Protein AF-A0A944AUF2-F1 (afdb_monomer)

Nearest PDB structures (foldseek):
  3ldc-assembly1_A  TM=7.788E-01  e=3.600E+00  Methanothermobacter thermautotrophicus str. Delta H
  3ldc-assembly1_A-3  TM=7.788E-01  e=3.600E+00  Methanothermobacter thermautotrophicus str. Delta H
  4hz3-assembly1_B  TM=7.803E-01  e=3.816E+00  Methanothermobacter thermautotrophicus str. Delta H
  6u6h-assembly1_A  TM=5.351E-01  e=3.397E+00  Methanothermobacter thermautotrophicus
  3ous-assembly1_A  TM=4.963E-01  e=3.023E+00  Methanothermobacter thermautotrophicus str. Delta H

Secondary structure (DSSP, 8-state):
------TTTGGGTHHHHHHHHHHHHHHHH---HHHHHHHHHTSHHHHHHT-GGG-GGGS-HHHHHHHHHT-

Solvent-accessible surface area (backbone atoms only — not comparable to full-atom values): 4203 Å² total; per-residue (Å²): 132,91,80,78,83,39,70,91,54,46,72,76,54,45,65,62,52,51,54,50,34,22,52,50,41,27,73,77,67,72,47,53,62,67,57,29,46,56,53,44,74,73,32,72,52,40,59,35,42,74,30,53,92,66,49,44,70,74,54,53,49,67,60,51,45,54,48,58,76,71,111

pLDDT: mean 96.22, std 6.44, range [54.84, 98.5]

Radius of gyration: 12.27 Å; Cα contacts (8 Å, |Δi|>4): 68; chains: 1; bounding box: 27×20×38 Å

Sequence (71 aa):
MNRDITQQNLYILLPGKINSLAKLIVQNQGKSFFDAINMIYNSKTYKLLETESSKYWTYGPVALYESLMSE

Mean predicted aligned error: 2.6 Å

Foldseek 3Di:
DDPDDDLVCLVVLVVVLQQLLLVVCCVPPVDDSVVSSVLLVPAPLNVLSSHVVSVSVVDDSVVSNVVSVVD

Structure (mmCIF, N/CA/C/O backbone):
data_AF-A0A944AUF2-F1
#
_entry.id   AF-A0A944AUF2-F1
#
loop_
_atom_site.group_PDB
_atom_site.id
_atom_site.type_symbol
_atom_site.label_atom_id
_atom_site.label_alt_id
_atom_site.label_comp_id
_atom_site.label_asym_id
_atom_site.label_entity_id
_atom_site.label_seq_id
_atom_site.pdbx_PDB_ins_code
_atom_site.Cartn_x
_atom_site.Cartn_y
_atom_site.Cartn_z
_atom_site.occupancy
_atom_site.B_iso_or_equiv
_atom_site.auth_seq_id
_atom_site.auth_comp_id
_atom_site.auth_asym_id
_atom_site.auth_atom_id
_atom_site.pdbx_PDB_model_num
ATOM 1 N N . MET A 1 1 ? 4.687 1.638 -28.958 1.00 54.84 1 MET A N 1
ATOM 2 C CA . MET A 1 1 ? 4.843 2.461 -27.739 1.00 54.84 1 MET A CA 1
ATOM 3 C C . MET A 1 1 ? 5.024 1.503 -26.581 1.00 54.84 1 MET A C 1
ATOM 5 O O . MET A 1 1 ? 4.121 0.705 -26.359 1.00 54.84 1 MET A O 1
ATOM 9 N N . ASN A 1 2 ? 6.189 1.504 -25.935 1.00 66.62 2 ASN A N 1
ATOM 10 C CA . ASN A 1 2 ? 6.425 0.618 -24.801 1.00 66.62 2 ASN A CA 1
ATOM 11 C C . ASN A 1 2 ? 5.626 1.153 -23.598 1.00 66.62 2 ASN A C 1
ATOM 13 O O . ASN A 1 2 ? 5.751 2.334 -23.281 1.00 66.62 2 ASN A O 1
ATOM 17 N N . ARG A 1 3 ? 4.727 0.345 -23.021 1.00 84.56 3 ARG A N 1
ATOM 18 C CA . ARG A 1 3 ? 3.793 0.756 -21.945 1.00 84.56 3 ARG A CA 1
ATOM 19 C C . ARG A 1 3 ? 4.111 0.068 -20.616 1.00 84.56 3 ARG A C 1
ATOM 21 O O . ARG A 1 3 ? 3.220 -0.123 -19.792 1.00 84.56 3 ARG A O 1
ATOM 28 N N . ASP A 1 4 ? 5.362 -0.327 -20.437 1.00 94.06 4 ASP A N 1
ATOM 29 C CA . ASP A 1 4 ? 5.791 -1.023 -19.234 1.00 94.06 4 ASP A CA 1
ATOM 30 C C . ASP A 1 4 ? 5.592 -0.134 -18.006 1.00 94.06 4 ASP A C 1
ATOM 32 O O . ASP A 1 4 ? 5.895 1.065 -18.020 1.00 94.06 4 ASP A O 1
ATOM 36 N N . ILE A 1 5 ? 5.071 -0.732 -16.938 1.00 95.75 5 ILE A N 1
ATOM 37 C CA . ILE A 1 5 ? 5.064 -0.096 -15.627 1.00 95.75 5 ILE A CA 1
ATOM 38 C C . ILE A 1 5 ? 6.472 -0.228 -15.053 1.00 95.75 5 ILE A C 1
ATOM 40 O O . ILE A 1 5 ? 7.007 -1.329 -14.946 1.00 95.75 5 ILE A O 1
ATOM 44 N N . THR A 1 6 ? 7.072 0.907 -14.714 1.00 97.19 6 THR A N 1
ATOM 45 C CA . THR A 1 6 ? 8.404 1.022 -14.125 1.00 97.19 6 THR A CA 1
ATOM 46 C C . THR A 1 6 ? 8.320 1.832 -12.836 1.00 97.19 6 THR A C 1
ATOM 48 O O . THR A 1 6 ? 7.325 2.511 -12.564 1.00 97.19 6 THR A O 1
ATOM 51 N N . GLN A 1 7 ? 9.389 1.827 -12.038 1.00 98.00 7 GLN A N 1
ATOM 52 C CA . GLN A 1 7 ? 9.441 2.638 -10.819 1.00 98.00 7 GLN A CA 1
ATOM 53 C C . GLN A 1 7 ? 9.191 4.133 -11.096 1.00 98.00 7 GLN A C 1
ATOM 55 O O . GLN A 1 7 ? 8.649 4.839 -10.249 1.00 98.00 7 GLN A O 1
ATOM 60 N N . GLN A 1 8 ? 9.540 4.613 -12.295 1.00 97.06 8 GLN A N 1
ATOM 61 C CA . GLN A 1 8 ? 9.364 6.007 -12.701 1.00 97.06 8 GLN A CA 1
ATOM 62 C C . GLN A 1 8 ? 7.920 6.373 -13.056 1.00 97.06 8 GLN A C 1
ATOM 64 O O . GLN A 1 8 ? 7.637 7.560 -13.130 1.00 97.06 8 GLN A O 1
ATOM 69 N N . ASN A 1 9 ? 7.019 5.417 -13.308 1.00 96.81 9 ASN A N 1
ATOM 70 C CA . ASN A 1 9 ? 5.632 5.715 -13.700 1.00 96.81 9 ASN A CA 1
ATOM 71 C C . ASN A 1 9 ? 4.572 5.048 -12.808 1.00 96.81 9 ASN A C 1
ATOM 73 O O . ASN A 1 9 ? 3.392 5.383 -12.909 1.00 96.81 9 ASN A O 1
ATOM 77 N N . LEU A 1 10 ? 4.984 4.173 -11.888 1.00 97.62 10 LEU A N 1
ATOM 78 C CA . LEU A 1 10 ? 4.091 3.475 -10.967 1.00 97.62 10 LEU A CA 1
ATOM 79 C C . LEU A 1 10 ? 3.209 4.426 -10.140 1.00 97.62 10 LEU A C 1
ATOM 81 O O . LEU A 1 10 ? 2.041 4.122 -9.891 1.00 97.62 10 LEU A O 1
ATOM 85 N N . TYR A 1 11 ? 3.724 5.604 -9.774 1.00 97.06 11 TYR A N 1
ATOM 86 C CA . TYR A 1 11 ? 2.986 6.600 -8.989 1.00 97.06 11 TYR A CA 1
ATOM 87 C C . TYR A 1 11 ? 1.640 7.003 -9.618 1.00 97.06 11 TYR A C 1
ATOM 89 O O . TYR A 1 11 ? 0.719 7.382 -8.898 1.00 97.06 11 TYR A O 1
ATOM 97 N N . ILE A 1 12 ? 1.490 6.867 -10.941 1.00 97.62 12 ILE A N 1
ATOM 98 C CA . ILE A 1 12 ? 0.254 7.172 -11.675 1.00 97.62 12 ILE A CA 1
ATOM 99 C C . ILE A 1 12 ? -0.897 6.247 -11.239 1.00 97.62 12 ILE A C 1
ATOM 101 O O . ILE A 1 12 ? -2.057 6.657 -11.232 1.00 97.62 12 ILE A O 1
ATOM 105 N N . LEU A 1 13 ? -0.593 5.006 -10.843 1.00 96.94 13 LEU A N 1
ATOM 106 C CA . LEU A 1 13 ? -1.593 4.012 -10.437 1.00 96.94 13 LEU A CA 1
ATOM 107 C C . LEU A 1 13 ? -2.018 4.156 -8.968 1.00 96.94 13 LEU A C 1
ATOM 109 O O . LEU A 1 13 ? -3.118 3.735 -8.595 1.00 96.94 13 LEU A O 1
ATOM 113 N N . LEU A 1 14 ? -1.153 4.727 -8.126 1.00 97.88 14 LEU A N 1
ATOM 114 C CA . LEU A 1 14 ? -1.307 4.704 -6.670 1.00 97.88 14 LEU A CA 1
ATOM 115 C C . LEU A 1 14 ? -2.588 5.390 -6.165 1.00 97.88 14 LEU A C 1
ATOM 117 O O . LEU A 1 14 ? -3.263 4.782 -5.334 1.00 97.88 14 LEU A O 1
ATOM 121 N N . PRO A 1 15 ? -3.019 6.568 -6.667 1.00 97.94 15 PRO A N 1
ATOM 122 C CA . PRO A 1 15 ? -4.232 7.219 -6.164 1.00 97.94 15 PRO A CA 1
ATOM 123 C C . PRO A 1 15 ? -5.484 6.337 -6.268 1.00 97.94 15 PRO A C 1
ATOM 125 O O . PRO A 1 15 ? -6.272 6.243 -5.326 1.00 97.94 15 PRO A O 1
ATOM 128 N N . GLY A 1 16 ? -5.645 5.624 -7.390 1.00 98.06 16 GLY A N 1
ATOM 129 C CA . GLY A 1 16 ? -6.769 4.707 -7.598 1.00 98.06 16 GLY A CA 1
ATOM 130 C C . GLY A 1 16 ? -6.713 3.482 -6.681 1.00 98.06 16 GLY A C 1
ATOM 131 O O . GLY 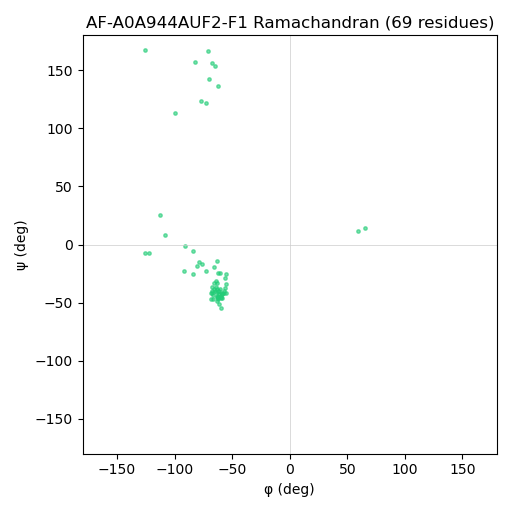A 1 16 ? -7.741 3.068 -6.132 1.00 98.06 16 GLY A O 1
ATOM 132 N N . LYS A 1 17 ? -5.509 2.934 -6.468 1.00 97.69 17 LYS A N 1
ATOM 133 C CA . LYS A 1 17 ? -5.261 1.814 -5.544 1.00 97.69 17 LYS A CA 1
ATOM 134 C C . LYS A 1 17 ? -5.622 2.198 -4.110 1.00 97.69 17 LYS A C 1
ATOM 136 O O . LYS A 1 17 ? -6.414 1.507 -3.474 1.00 97.69 17 LYS A O 1
ATOM 141 N N . ILE A 1 18 ? -5.094 3.328 -3.642 1.00 98.25 18 ILE A N 1
ATOM 142 C CA . ILE A 1 18 ? -5.268 3.827 -2.275 1.00 98.25 18 ILE A CA 1
ATOM 143 C C . ILE A 1 18 ? -6.739 4.145 -2.002 1.00 98.25 18 ILE A C 1
ATOM 145 O O . ILE A 1 18 ? -7.274 3.705 -0.992 1.00 98.25 18 ILE A O 1
ATOM 149 N N . ASN A 1 19 ? -7.430 4.823 -2.925 1.00 98.38 19 ASN A N 1
ATOM 150 C CA . ASN A 1 19 ? -8.864 5.093 -2.790 1.00 98.38 19 ASN A CA 1
ATOM 151 C C . ASN A 1 19 ? -9.692 3.803 -2.676 1.00 98.38 19 ASN A C 1
ATOM 153 O O . ASN A 1 19 ? -10.604 3.716 -1.856 1.00 98.38 19 ASN A O 1
ATOM 157 N N . SER A 1 20 ? -9.372 2.789 -3.483 1.00 98.06 20 SER A N 1
ATOM 158 C CA . SER A 1 20 ? -10.088 1.508 -3.455 1.00 98.06 20 SER A CA 1
ATOM 159 C C . SER A 1 20 ? -9.846 0.750 -2.147 1.00 98.06 20 SER A C 1
ATOM 161 O O . SER A 1 20 ? -10.787 0.230 -1.554 1.00 98.06 20 SER A O 1
ATOM 163 N N . LEU A 1 21 ? -8.601 0.740 -1.667 1.00 98.12 21 LEU A N 1
ATOM 164 C CA . LEU A 1 21 ? -8.228 0.121 -0.397 1.00 98.12 21 LEU A CA 1
ATOM 165 C C . LEU A 1 21 ? -8.847 0.855 0.804 1.00 98.12 21 LEU A C 1
ATOM 167 O O . LEU A 1 21 ? -9.410 0.219 1.690 1.00 98.12 21 LEU A O 1
ATOM 171 N N . ALA A 1 22 ? -8.830 2.189 0.804 1.00 98.38 22 ALA A N 1
ATOM 172 C CA . ALA A 1 22 ? -9.424 2.997 1.865 1.00 98.38 22 ALA A CA 1
ATOM 173 C C . ALA A 1 22 ? -10.936 2.765 1.982 1.00 98.38 22 ALA A C 1
ATOM 175 O O . ALA A 1 22 ? -11.449 2.622 3.089 1.00 98.38 22 ALA A O 1
ATOM 176 N N . LYS A 1 23 ? -11.650 2.641 0.852 1.00 98.38 23 LYS A N 1
ATOM 177 C CA . LYS A 1 23 ? -13.078 2.281 0.852 1.00 98.38 23 LYS A CA 1
ATOM 178 C C . LYS A 1 23 ? -13.334 0.931 1.521 1.00 98.38 23 LYS A C 1
ATOM 180 O O . LYS A 1 23 ? -14.269 0.838 2.311 1.00 98.38 23 LYS A O 1
ATOM 185 N N . LEU A 1 24 ? -12.497 -0.077 1.262 1.00 97.88 24 LEU A N 1
ATOM 186 C CA . LEU A 1 24 ? -12.617 -1.379 1.926 1.00 97.88 24 LEU A CA 1
ATOM 187 C C . LEU A 1 24 ? -12.379 -1.277 3.435 1.00 97.88 24 LEU A C 1
ATOM 189 O O . LEU A 1 24 ? -13.129 -1.875 4.201 1.00 97.88 24 LEU A O 1
ATOM 193 N N . ILE A 1 25 ? -11.394 -0.493 3.878 1.00 97.94 25 ILE A N 1
ATOM 194 C CA . ILE A 1 25 ? -11.136 -0.281 5.311 1.00 97.94 25 ILE A CA 1
ATOM 195 C C . ILE A 1 25 ? -12.339 0.386 5.986 1.00 97.94 25 ILE A C 1
ATOM 197 O O . ILE A 1 25 ? -12.797 -0.090 7.023 1.00 97.94 25 ILE A O 1
ATOM 201 N N . VAL A 1 26 ? -12.894 1.445 5.387 1.00 98.19 26 VAL A N 1
ATOM 202 C CA . VAL A 1 26 ? -14.089 2.126 5.914 1.00 98.19 26 VAL A CA 1
ATOM 203 C C . VAL A 1 26 ? -15.269 1.153 6.008 1.00 98.19 26 V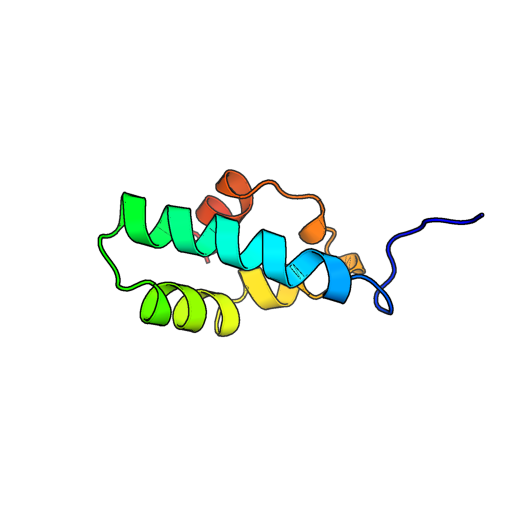AL A C 1
ATOM 205 O O . VAL A 1 26 ? -15.927 1.089 7.042 1.00 98.19 26 VAL A O 1
ATOM 208 N N . GLN A 1 27 ? -15.511 0.360 4.959 1.00 97.38 27 GLN A N 1
ATOM 209 C CA . GLN A 1 27 ? -16.620 -0.599 4.909 1.00 97.38 27 GLN A CA 1
ATOM 210 C C . GLN A 1 27 ? -16.494 -1.731 5.936 1.00 97.38 27 GLN A C 1
ATOM 212 O O . GLN A 1 27 ? -17.496 -2.114 6.530 1.00 97.38 27 GLN A O 1
ATOM 217 N N . ASN A 1 28 ? -15.289 -2.267 6.147 1.00 96.81 28 ASN A N 1
ATOM 218 C CA . ASN A 1 28 ? -15.084 -3.445 6.998 1.00 96.81 28 ASN A CA 1
ATOM 219 C C . ASN A 1 28 ? -14.769 -3.103 8.462 1.00 96.81 28 ASN A C 1
ATOM 221 O O . ASN A 1 28 ? -14.976 -3.941 9.333 1.00 96.81 28 ASN A O 1
ATOM 225 N N . GLN A 1 29 ? -14.258 -1.900 8.748 1.00 94.88 29 GLN A N 1
ATOM 226 C CA . GLN A 1 29 ? -13.794 -1.522 10.093 1.00 94.88 29 GLN A CA 1
ATOM 227 C C . GLN A 1 29 ? -14.489 -0.286 10.670 1.00 94.88 29 GLN A C 1
ATOM 229 O O . GLN A 1 29 ? -14.234 0.065 11.820 1.00 94.88 29 GLN A O 1
ATOM 234 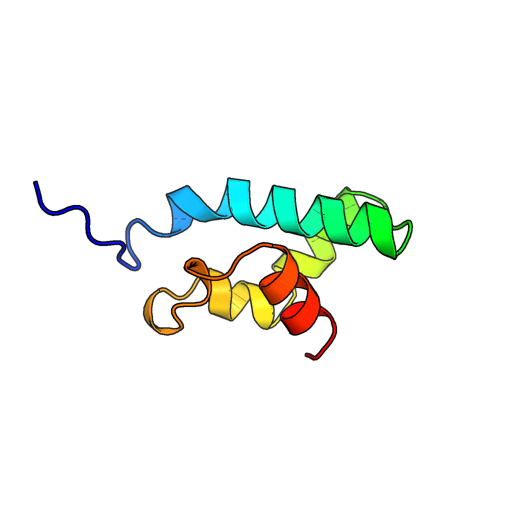N N . GLY A 1 30 ? -15.312 0.423 9.889 1.00 93.00 30 GLY A N 1
ATOM 235 C CA . GLY A 1 30 ? -15.992 1.641 10.342 1.00 93.00 30 GLY A CA 1
ATOM 236 C C . GLY A 1 30 ? -15.055 2.816 10.657 1.00 93.00 30 GLY A C 1
ATOM 237 O O . GLY A 1 30 ? -15.477 3.776 11.298 1.00 93.00 30 GLY A O 1
ATOM 238 N N . LYS A 1 31 ? -13.784 2.756 10.233 1.00 92.94 31 LYS A N 1
ATOM 239 C CA . LYS A 1 31 ? -12.817 3.855 10.395 1.00 92.94 31 LYS A CA 1
ATOM 240 C C . LYS A 1 31 ? -13.204 5.052 9.529 1.00 92.94 31 LYS A C 1
ATOM 242 O O . LYS A 1 31 ? -13.859 4.893 8.499 1.00 92.94 31 LYS A O 1
ATOM 247 N N . SER A 1 32 ? -12.748 6.248 9.906 1.00 97.56 32 SER A N 1
ATOM 248 C CA . SER A 1 32 ? -12.867 7.402 9.015 1.00 97.56 32 SER A CA 1
ATOM 249 C C . SER A 1 32 ? -12.015 7.192 7.759 1.00 97.56 32 SER A C 1
ATOM 251 O O . SER A 1 32 ? -11.007 6.479 7.774 1.00 97.56 32 SER A O 1
ATOM 253 N N . PHE A 1 33 ? -12.398 7.833 6.654 1.00 97.38 33 PHE A N 1
ATOM 254 C CA . PHE A 1 33 ? -11.615 7.755 5.422 1.00 97.38 33 PHE A CA 1
ATOM 255 C C . PHE A 1 33 ? -10.193 8.301 5.620 1.00 97.38 33 PHE A C 1
ATOM 257 O O . PHE A 1 33 ? -9.240 7.724 5.109 1.00 97.38 33 PHE A O 1
ATOM 264 N N . PHE A 1 34 ? -10.034 9.372 6.405 1.00 97.50 34 PHE A N 1
ATOM 265 C CA . PHE A 1 34 ? -8.720 9.933 6.718 1.00 97.50 34 PHE A CA 1
ATOM 266 C C . PHE A 1 34 ? -7.846 8.941 7.499 1.00 97.50 34 PHE A C 1
ATOM 268 O O . PHE A 1 34 ? -6.692 8.731 7.130 1.00 97.50 34 PHE A O 1
ATOM 275 N N . ASP A 1 35 ? -8.408 8.266 8.506 1.00 98.12 35 ASP A N 1
ATOM 276 C CA . ASP A 1 35 ? -7.680 7.245 9.271 1.00 98.12 35 ASP A CA 1
ATOM 277 C C . ASP A 1 35 ? -7.280 6.059 8.393 1.00 98.12 35 ASP A C 1
ATOM 279 O O . ASP A 1 35 ? -6.178 5.533 8.534 1.00 98.12 35 ASP A O 1
ATOM 283 N N . ALA A 1 36 ? -8.147 5.655 7.459 1.00 98.25 36 ALA A N 1
ATOM 284 C CA . ALA A 1 36 ? -7.842 4.602 6.498 1.00 98.25 36 ALA A CA 1
ATOM 285 C C . ALA A 1 36 ? -6.660 4.986 5.594 1.00 98.25 36 ALA A C 1
ATOM 287 O O . ALA A 1 36 ? -5.740 4.195 5.413 1.00 98.25 36 ALA A O 1
ATOM 288 N N . ILE A 1 37 ? -6.646 6.214 5.069 1.00 98.00 37 ILE A N 1
ATOM 289 C CA . ILE A 1 37 ? -5.536 6.725 4.255 1.00 98.00 37 ILE A CA 1
ATOM 290 C C . ILE A 1 37 ? -4.240 6.788 5.071 1.00 98.00 37 ILE A C 1
ATOM 292 O O . ILE A 1 37 ? -3.200 6.323 4.603 1.00 98.00 37 ILE A O 1
ATOM 296 N N . ASN A 1 38 ? -4.302 7.311 6.298 1.00 98.12 38 ASN A N 1
ATOM 297 C CA . ASN A 1 38 ? -3.143 7.396 7.182 1.00 98.12 38 ASN A CA 1
ATOM 298 C C . ASN A 1 38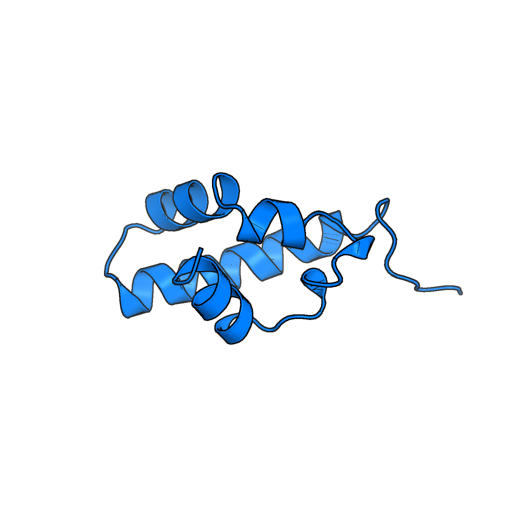 ? -2.580 6.003 7.512 1.00 98.12 38 ASN A C 1
ATOM 300 O O . ASN A 1 38 ? -1.371 5.792 7.458 1.00 98.12 38 ASN A O 1
ATOM 304 N N . MET A 1 39 ? -3.452 5.030 7.785 1.00 97.56 39 MET A N 1
ATOM 305 C CA . MET A 1 39 ? -3.068 3.634 7.995 1.00 97.56 39 MET A CA 1
ATOM 306 C C . MET A 1 39 ? -2.370 3.047 6.761 1.00 97.56 39 MET A C 1
ATOM 308 O O . MET A 1 39 ? -1.316 2.432 6.899 1.00 97.56 39 MET A O 1
ATOM 312 N N . ILE A 1 40 ? -2.908 3.278 5.556 1.00 98.31 40 ILE A N 1
ATOM 313 C CA . ILE A 1 40 ? -2.307 2.790 4.307 1.00 98.31 40 ILE A CA 1
ATOM 314 C C . ILE A 1 40 ? -0.893 3.348 4.143 1.00 98.31 40 ILE A C 1
ATOM 316 O O . ILE A 1 40 ? 0.038 2.562 4.017 1.00 98.31 40 ILE A O 1
ATOM 320 N N . TYR A 1 41 ? -0.692 4.666 4.191 1.00 98.12 41 TYR A N 1
ATOM 321 C CA . TYR A 1 41 ? 0.630 5.261 3.938 1.00 98.12 41 TYR A CA 1
ATOM 322 C C . TYR A 1 41 ? 1.716 4.833 4.938 1.00 98.12 41 TYR A C 1
ATOM 324 O O . TYR A 1 41 ? 2.897 4.835 4.595 1.00 98.12 41 TYR A O 1
ATOM 332 N N . ASN A 1 42 ? 1.336 4.434 6.154 1.00 98.12 42 ASN A N 1
ATOM 333 C CA . ASN A 1 42 ? 2.274 3.970 7.180 1.00 98.12 42 ASN A CA 1
ATOM 334 C C . ASN A 1 42 ? 2.523 2.447 7.159 1.00 98.12 42 ASN A C 1
ATOM 336 O O . ASN A 1 42 ? 3.330 1.947 7.943 1.00 98.12 42 ASN A O 1
ATOM 340 N N . SER A 1 43 ? 1.862 1.708 6.266 1.00 98.25 43 SER A N 1
ATOM 341 C CA . SER A 1 43 ? 1.914 0.243 6.208 1.00 98.25 43 SER A CA 1
ATOM 342 C C . SER A 1 43 ? 3.140 -0.306 5.472 1.00 98.25 43 SER A C 1
ATOM 344 O O . SER A 1 43 ? 3.727 0.346 4.599 1.00 98.25 43 SER A O 1
ATOM 346 N N . LYS A 1 44 ? 3.513 -1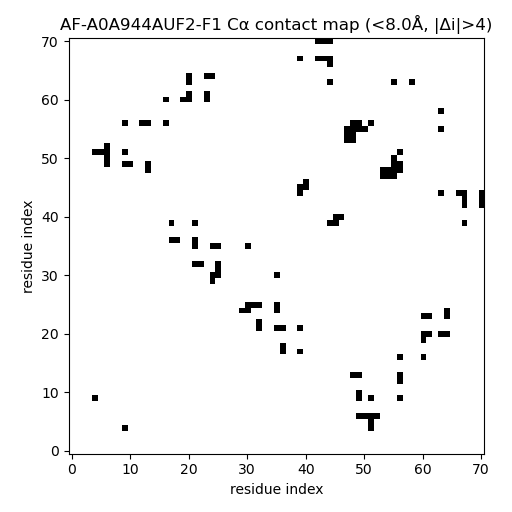.560 5.766 1.00 98.44 44 LYS A N 1
ATOM 347 C CA . LYS A 1 44 ? 4.499 -2.294 4.945 1.00 98.44 44 LYS A CA 1
ATOM 348 C C . LYS A 1 44 ? 3.912 -2.584 3.568 1.00 98.44 44 LYS A C 1
ATOM 350 O O . LYS A 1 44 ? 4.618 -2.504 2.563 1.00 98.44 44 LYS A O 1
ATOM 355 N N . THR A 1 45 ? 2.612 -2.866 3.529 1.00 98.31 45 THR A N 1
ATOM 356 C CA . THR A 1 45 ? 1.859 -3.110 2.297 1.00 98.31 45 THR A CA 1
ATOM 357 C C . THR A 1 45 ? 1.981 -1.948 1.310 1.00 98.31 45 THR A C 1
ATOM 359 O O . THR A 1 45 ? 2.196 -2.179 0.122 1.00 98.31 45 THR A O 1
ATOM 362 N N . TYR A 1 46 ? 1.918 -0.699 1.779 1.00 98.38 46 TYR A N 1
ATOM 363 C CA . TYR A 1 46 ? 2.091 0.477 0.927 1.00 98.38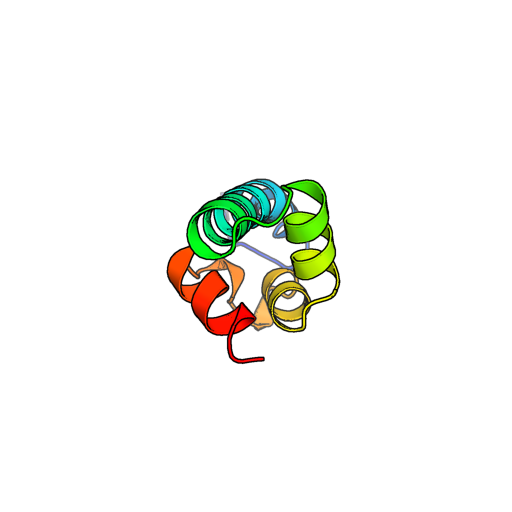 46 TYR A CA 1
ATOM 364 C C . TYR A 1 46 ? 3.522 0.617 0.400 1.00 98.38 46 TYR A C 1
ATOM 366 O O . TYR A 1 46 ? 3.694 0.861 -0.791 1.00 98.38 46 TYR A O 1
ATOM 374 N N . LYS A 1 47 ? 4.542 0.367 1.234 1.00 98.38 47 LYS A N 1
ATOM 375 C CA . LYS A 1 47 ? 5.949 0.364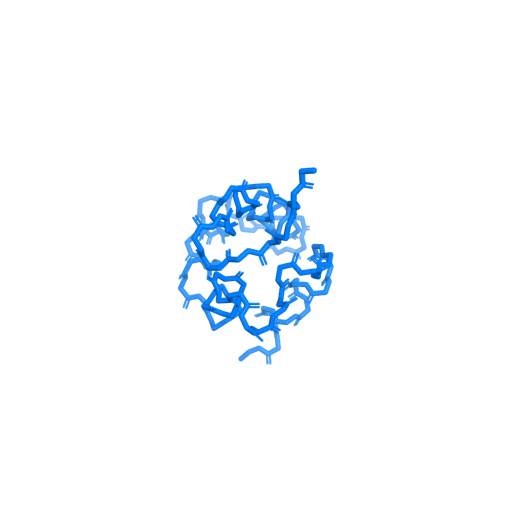 0.787 1.00 98.38 47 LYS A CA 1
ATOM 376 C C . LYS A 1 47 ? 6.183 -0.635 -0.346 1.00 98.38 47 LYS A C 1
ATOM 378 O O . LYS A 1 47 ? 6.899 -0.348 -1.302 1.00 98.38 47 LYS A O 1
ATOM 383 N N . LEU A 1 48 ? 5.559 -1.811 -0.260 1.00 98.44 48 LEU A N 1
ATOM 384 C CA . LEU A 1 48 ? 5.593 -2.791 -1.342 1.00 98.44 48 LEU A CA 1
ATOM 385 C C . LEU A 1 48 ? 4.802 -2.284 -2.550 1.00 98.44 48 LEU A C 1
ATOM 387 O O . LEU A 1 48 ? 5.323 -2.303 -3.660 1.00 98.44 48 LEU A O 1
ATOM 391 N N . LEU A 1 49 ? 3.591 -1.764 -2.349 1.00 98.31 49 LEU A N 1
ATOM 392 C CA . LEU A 1 49 ? 2.742 -1.224 -3.413 1.00 98.31 49 LEU A CA 1
ATOM 393 C C . LEU A 1 49 ? 3.415 -0.107 -4.228 1.00 98.31 49 LEU A C 1
ATOM 395 O O . LEU A 1 49 ? 3.217 -0.065 -5.441 1.00 98.31 49 LEU A O 1
ATOM 399 N N . GLU A 1 50 ? 4.199 0.769 -3.597 1.00 98.06 50 GLU A N 1
ATOM 400 C CA . GLU A 1 50 ? 4.947 1.840 -4.273 1.00 98.06 50 GLU A CA 1
ATOM 401 C C . GLU A 1 50 ? 6.298 1.386 -4.851 1.00 98.06 50 GLU A C 1
ATOM 403 O O . GLU A 1 50 ? 6.953 2.154 -5.557 1.00 98.06 50 GLU A O 1
ATOM 408 N N . THR A 1 51 ? 6.702 0.138 -4.599 1.00 98.50 51 THR A N 1
ATOM 409 C CA . THR A 1 51 ? 7.926 -0.468 -5.135 1.00 98.50 51 THR A CA 1
ATOM 410 C C . THR A 1 51 ? 7.589 -1.353 -6.332 1.00 98.50 51 THR A C 1
ATOM 412 O O . THR A 1 51 ? 6.965 -2.403 -6.198 1.00 98.50 51 THR A O 1
ATOM 415 N N . GLU A 1 52 ? 8.034 -0.973 -7.526 1.00 98.06 52 GLU A N 1
ATOM 416 C CA . GLU A 1 52 ? 7.676 -1.660 -8.769 1.00 98.06 52 GLU A CA 1
ATOM 417 C C . GLU A 1 52 ? 8.146 -3.118 -8.799 1.00 98.06 52 GLU A C 1
ATOM 419 O O . GLU A 1 52 ? 7.377 -3.999 -9.196 1.00 98.06 52 GLU A O 1
ATOM 424 N N . SER A 1 53 ? 9.351 -3.392 -8.292 1.00 98.19 53 SER A N 1
ATOM 425 C CA . SER A 1 53 ? 9.931 -4.739 -8.258 1.00 98.19 53 SER A CA 1
ATOM 426 C C . SER A 1 53 ? 9.174 -5.716 -7.353 1.00 98.19 53 SER A C 1
ATOM 428 O O . SER A 1 53 ? 9.288 -6.924 -7.555 1.00 98.19 53 SER A O 1
ATOM 430 N N . SER A 1 54 ? 8.361 -5.228 -6.406 1.00 97.94 54 SER A N 1
ATOM 431 C CA . SER A 1 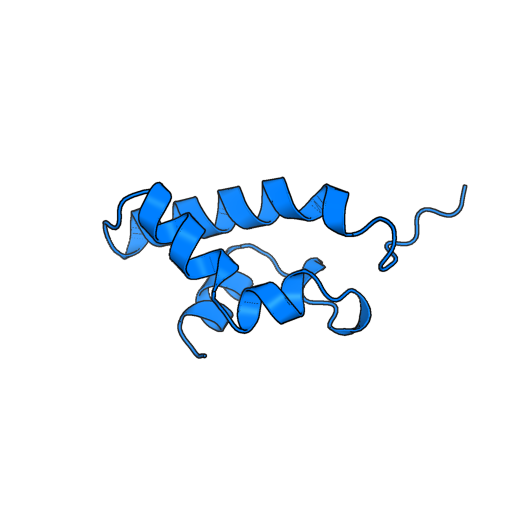54 ? 7.510 -6.078 -5.557 1.00 97.94 54 SER A CA 1
ATOM 432 C C . SER A 1 54 ? 6.317 -6.663 -6.321 1.00 97.94 54 SER A C 1
ATOM 434 O O . SER A 1 54 ? 5.723 -7.649 -5.891 1.00 97.94 54 SER A O 1
ATOM 436 N N . LYS A 1 55 ? 5.924 -6.015 -7.429 1.00 97.50 55 LYS A N 1
ATOM 437 C CA . LYS A 1 55 ? 4.716 -6.302 -8.215 1.00 97.50 55 LYS A CA 1
ATOM 438 C C . LYS A 1 55 ? 3.388 -6.193 -7.447 1.00 97.50 55 LYS A C 1
ATOM 440 O O . LYS A 1 55 ? 2.350 -6.526 -8.019 1.00 97.50 55 LYS A O 1
ATOM 445 N N . TYR A 1 56 ? 3.353 -5.633 -6.232 1.00 98.25 56 TYR A N 1
ATOM 446 C CA . TYR A 1 56 ? 2.107 -5.406 -5.469 1.00 98.25 56 TYR A CA 1
ATOM 447 C C . TYR A 1 56 ? 1.122 -4.485 -6.201 1.00 98.25 56 TYR A C 1
ATOM 449 O O . TYR A 1 56 ? -0.091 -4.571 -6.022 1.00 98.25 56 TYR A O 1
ATOM 457 N N . TRP A 1 57 ? 1.614 -3.637 -7.101 1.00 97.50 57 TRP A N 1
ATOM 458 C CA . TRP A 1 57 ? 0.781 -2.816 -7.977 1.00 97.50 57 TRP A CA 1
ATOM 459 C C . TRP A 1 57 ? -0.095 -3.625 -8.943 1.00 97.50 57 TRP A C 1
ATOM 461 O O . TRP A 1 57 ? -1.046 -3.080 -9.502 1.00 97.50 57 TRP A O 1
ATOM 471 N N . THR A 1 58 ? 0.154 -4.923 -9.117 1.00 97.19 58 THR A N 1
ATOM 472 C CA . THR A 1 58 ? -0.735 -5.823 -9.867 1.00 97.19 58 THR A CA 1
ATOM 473 C C . THR A 1 58 ? -1.927 -6.299 -9.032 1.00 97.19 58 THR A C 1
ATOM 475 O O . THR A 1 58 ? -2.945 -6.695 -9.595 1.00 97.19 58 THR A O 1
ATOM 478 N N . TYR A 1 59 ? -1.856 -6.199 -7.699 1.00 98.19 59 TYR A N 1
ATOM 479 C CA . TYR A 1 59 ? -2.886 -6.725 -6.808 1.00 98.19 59 TYR A CA 1
ATOM 480 C C . TYR A 1 59 ? -4.180 -5.916 -6.891 1.00 98.19 59 TYR A C 1
ATOM 482 O O . TYR A 1 59 ? -4.180 -4.682 -7.012 1.00 98.19 59 TYR A O 1
ATOM 490 N N . GLY A 1 60 ? -5.299 -6.633 -6.809 1.00 97.12 60 GLY A N 1
ATOM 491 C CA . GLY A 1 60 ? -6.617 -6.043 -6.613 1.00 97.12 60 GLY A CA 1
ATOM 492 C C . GLY A 1 60 ? -6.790 -5.485 -5.193 1.00 97.12 60 GLY A C 1
ATOM 493 O O . GLY A 1 60 ? -6.002 -5.795 -4.299 1.00 97.12 60 GLY A O 1
ATOM 494 N N . PRO A 1 61 ? -7.837 -4.680 -4.952 1.00 95.75 61 PRO A N 1
ATOM 495 C CA . PRO A 1 61 ? -8.051 -4.028 -3.660 1.00 95.75 61 PRO A CA 1
ATOM 496 C C . PRO A 1 61 ? -8.291 -5.019 -2.510 1.00 95.75 61 PRO A C 1
ATOM 498 O O . PRO A 1 61 ? -7.837 -4.755 -1.403 1.00 95.75 61 PRO A O 1
ATOM 501 N N . VAL A 1 62 ? -8.929 -6.169 -2.765 1.00 97.50 62 VAL A N 1
ATOM 502 C CA . VAL A 1 62 ? -9.147 -7.216 -1.745 1.00 97.50 62 VAL A CA 1
ATOM 503 C C . VAL A 1 62 ? -7.825 -7.853 -1.308 1.00 97.50 62 VAL A C 1
ATOM 505 O O . VAL A 1 62 ? -7.552 -7.914 -0.119 1.00 97.50 62 VAL A O 1
ATOM 508 N N . ALA A 1 63 ? -6.954 -8.224 -2.250 1.00 98.31 63 ALA A N 1
ATOM 509 C CA . ALA A 1 63 ? -5.643 -8.796 -1.927 1.00 98.31 63 ALA A CA 1
ATOM 510 C C . ALA A 1 63 ? -4.731 -7.797 -1.187 1.00 98.31 63 ALA A C 1
ATOM 512 O O . ALA A 1 63 ? -3.994 -8.169 -0.273 1.00 98.31 63 ALA A O 1
ATOM 513 N N . LEU A 1 64 ? -4.797 -6.509 -1.547 1.00 98.19 64 LEU A N 1
ATOM 514 C CA . LEU A 1 64 ? -4.105 -5.450 -0.803 1.00 98.19 64 LEU A CA 1
ATOM 515 C C . LEU A 1 64 ? -4.673 -5.280 0.609 1.00 98.19 64 LEU A C 1
ATOM 517 O O . LEU A 1 64 ? -3.908 -5.058 1.541 1.00 98.19 64 LEU A O 1
ATOM 521 N N . TYR A 1 65 ? -5.992 -5.401 0.773 1.00 98.19 65 TYR A N 1
ATOM 522 C CA . TYR A 1 65 ? -6.635 -5.369 2.084 1.00 98.19 65 TYR A CA 1
ATOM 523 C C . TYR A 1 65 ? -6.182 -6.543 2.951 1.00 98.19 65 TYR A C 1
ATOM 525 O O . TYR A 1 65 ? -5.743 -6.323 4.071 1.00 98.19 65 TYR A O 1
ATOM 533 N N . GLU A 1 66 ? -6.203 -7.768 2.428 1.00 97.94 66 GLU A N 1
ATOM 534 C CA . GLU A 1 66 ? -5.717 -8.954 3.144 1.00 97.94 66 GLU A CA 1
ATOM 535 C C . GLU A 1 66 ? -4.240 -8.823 3.533 1.00 97.94 66 GLU A C 1
ATOM 537 O O . GLU A 1 66 ? -3.886 -9.111 4.676 1.00 97.94 66 GLU A O 1
ATOM 542 N N . SER A 1 67 ? -3.394 -8.314 2.627 1.00 97.81 67 SER A N 1
ATOM 543 C CA . SER A 1 67 ? -1.977 -8.040 2.915 1.00 97.81 67 SER A CA 1
ATOM 544 C C . SER A 1 67 ? -1.820 -7.039 4.061 1.00 97.81 67 SER A C 1
ATOM 546 O O . SER A 1 67 ? -1.053 -7.282 4.985 1.00 97.81 67 SER A O 1
ATOM 548 N N . LEU A 1 68 ? -2.597 -5.952 4.028 1.00 97.50 68 LEU A N 1
ATOM 549 C CA . LEU A 1 68 ? -2.598 -4.914 5.056 1.00 97.50 68 LEU A CA 1
ATOM 550 C C . LEU A 1 68 ? -3.114 -5.429 6.408 1.00 97.50 68 LEU A C 1
ATOM 552 O O . LEU A 1 68 ? -2.661 -4.967 7.446 1.00 97.50 68 LEU A O 1
ATOM 556 N N . MET A 1 69 ? -4.063 -6.367 6.419 1.00 96.44 69 MET A N 1
ATOM 557 C CA . MET A 1 69 ? -4.569 -6.967 7.660 1.00 96.44 69 MET A CA 1
ATOM 558 C C . ME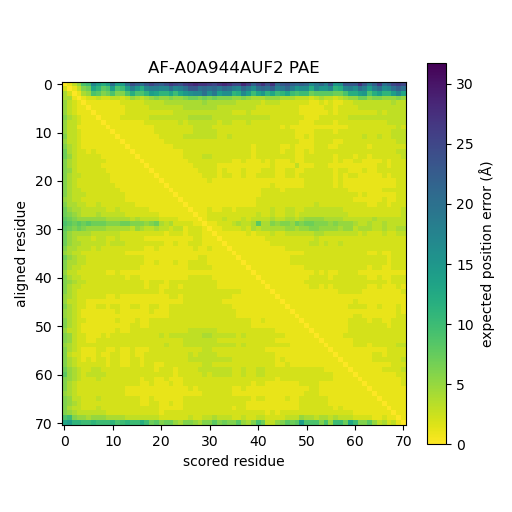T A 1 69 ? -3.646 -8.046 8.238 1.00 96.44 69 MET A C 1
ATOM 560 O O . MET A 1 69 ? -3.824 -8.428 9.392 1.00 96.44 69 MET A O 1
ATOM 564 N N . SER A 1 70 ? -2.690 -8.541 7.450 1.00 96.38 70 SER A N 1
ATOM 565 C CA . SER A 1 70 ? -1.806 -9.656 7.818 1.00 96.38 70 SER A CA 1
ATOM 566 C C . SER A 1 70 ? -0.358 -9.227 8.107 1.00 96.38 70 SER A C 1
ATOM 568 O O . SER A 1 70 ? 0.513 -10.091 8.204 1.00 96.38 70 SER A O 1
ATOM 570 N N . GLU A 1 71 ? -0.075 -7.920 8.171 1.00 91.62 71 GLU A N 1
ATOM 571 C CA . GLU A 1 71 ? 1.291 -7.360 8.245 1.00 91.62 71 GLU A CA 1
ATOM 572 C C . GLU A 1 71 ? 1.928 -7.256 9.642 1.00 91.62 71 GLU A C 1
ATOM 574 O O . GLU A 1 71 ? 1.205 -7.318 10.659 1.00 91.62 71 GLU A O 1
#